Protein AF-A0AAW9KRC1-F1 (afdb_monomer_lite)

Structure (mmCIF, N/CA/C/O backbone):
data_AF-A0AAW9KRC1-F1
#
_entry.id   AF-A0AAW9KRC1-F1
#
loop_
_atom_site.group_PDB
_atom_site.id
_atom_site.type_symbol
_atom_site.label_atom_id
_atom_site.label_alt_id
_atom_site.label_comp_id
_atom_site.label_asym_id
_atom_site.label_entity_id
_atom_site.label_seq_id
_atom_site.pdbx_PDB_ins_code
_atom_site.Cartn_x
_atom_site.Cartn_y
_atom_site.Cartn_z
_atom_site.occupancy
_atom_site.B_iso_or_equiv
_atom_site.auth_seq_id
_atom_site.auth_comp_id
_atom_site.auth_asym_id
_atom_site.auth_atom_id
_atom_site.pdbx_PDB_model_num
ATOM 1 N N . MET A 1 1 ? 15.380 -23.168 0.960 1.00 37.78 1 MET A N 1
ATOM 2 C CA . MET A 1 1 ? 14.483 -22.019 1.198 1.00 37.78 1 MET A CA 1
ATOM 3 C C . MET A 1 1 ? 15.346 -20.781 1.118 1.00 37.78 1 MET A C 1
ATOM 5 O O . MET A 1 1 ? 16.394 -20.793 1.748 1.00 37.78 1 MET A O 1
ATOM 9 N N . ALA A 1 2 ? 14.999 -19.805 0.278 1.00 37.62 2 ALA A N 1
ATOM 10 C CA . ALA A 1 2 ? 15.747 -18.552 0.237 1.00 37.62 2 ALA A CA 1
ATOM 11 C C . ALA A 1 2 ? 15.594 -17.857 1.595 1.00 37.62 2 ALA A C 1
ATOM 13 O O . ALA A 1 2 ? 14.480 -17.745 2.106 1.00 37.62 2 ALA A O 1
ATOM 14 N N . ASP A 1 3 ? 16.721 -17.487 2.189 1.00 38.38 3 ASP A N 1
ATOM 15 C CA . ASP A 1 3 ? 16.781 -16.725 3.425 1.00 38.38 3 ASP A CA 1
ATOM 16 C C . ASP A 1 3 ? 16.360 -15.284 3.117 1.00 38.38 3 ASP A C 1
ATOM 18 O O . ASP A 1 3 ? 17.099 -14.527 2.492 1.00 38.38 3 ASP A O 1
ATOM 22 N N . LEU A 1 4 ? 15.123 -14.945 3.477 1.00 48.72 4 LEU A N 1
ATOM 23 C CA . LEU A 1 4 ? 14.544 -13.614 3.285 1.00 48.72 4 LEU A CA 1
ATOM 24 C C . LEU A 1 4 ? 14.970 -12.632 4.391 1.00 48.72 4 LEU A C 1
ATOM 26 O O . LEU A 1 4 ? 14.507 -11.494 4.392 1.00 48.72 4 LEU A O 1
ATOM 30 N N . SER A 1 5 ? 15.833 -13.046 5.330 1.00 43.22 5 SER A N 1
ATOM 31 C CA . SER A 1 5 ? 16.262 -12.202 6.452 1.00 43.22 5 SER A CA 1
ATOM 32 C C . SER A 1 5 ? 17.145 -11.023 6.043 1.00 43.22 5 SER A C 1
ATOM 34 O O . SER A 1 5 ? 17.285 -10.099 6.831 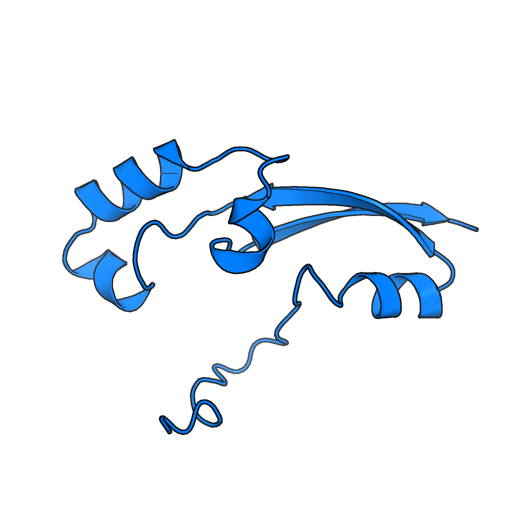1.00 43.22 5 SER A O 1
ATOM 36 N N . SER A 1 6 ? 17.694 -11.022 4.822 1.00 40.66 6 SER A N 1
ATOM 37 C CA . SER A 1 6 ? 18.577 -9.963 4.315 1.00 40.66 6 SER A CA 1
ATOM 38 C C . SER A 1 6 ? 17.903 -8.982 3.346 1.00 40.66 6 SER A C 1
ATOM 40 O O . SER A 1 6 ? 18.596 -8.250 2.640 1.00 40.66 6 SER A O 1
ATOM 42 N N . MET A 1 7 ? 16.570 -9.010 3.225 1.00 44.25 7 MET A N 1
ATOM 43 C CA . MET A 1 7 ? 15.804 -8.007 2.463 1.00 44.25 7 MET A CA 1
ATOM 44 C C . MET A 1 7 ? 15.342 -6.834 3.343 1.00 44.25 7 MET A C 1
ATOM 46 O O . MET A 1 7 ? 14.430 -6.090 2.987 1.00 44.25 7 MET A O 1
ATOM 50 N N . ASP A 1 8 ? 15.989 -6.639 4.487 1.00 44.19 8 ASP A N 1
ATOM 51 C CA . ASP A 1 8 ? 15.802 -5.517 5.395 1.00 44.19 8 ASP A CA 1
ATOM 52 C C . ASP A 1 8 ? 16.677 -4.323 4.977 1.00 44.19 8 ASP A C 1
ATOM 54 O O . ASP A 1 8 ? 17.576 -3.860 5.680 1.00 44.19 8 ASP A O 1
ATOM 58 N N . GLY A 1 9 ? 16.338 -3.729 3.827 1.00 43.94 9 GLY A N 1
ATOM 59 C CA . GLY A 1 9 ? 16.512 -2.281 3.712 1.00 43.94 9 GLY A CA 1
ATOM 60 C C . GLY A 1 9 ? 15.825 -1.642 4.923 1.00 43.94 9 GLY A C 1
ATOM 61 O O . GLY A 1 9 ? 14.726 -2.049 5.279 1.00 43.94 9 GLY A O 1
ATOM 62 N N . SER A 1 10 ? 16.473 -0.687 5.580 1.00 42.50 10 SER A N 1
ATOM 63 C CA . SER A 1 10 ? 16.151 -0.108 6.899 1.00 42.50 10 SER A CA 1
ATOM 64 C C . SER A 1 10 ? 14.758 0.541 7.095 1.00 42.50 10 SER A C 1
ATOM 66 O O . SER A 1 10 ? 14.576 1.337 8.017 1.00 42.50 10 SER A O 1
ATOM 68 N N . GLY A 1 11 ? 13.767 0.249 6.254 1.00 51.25 11 GLY A N 1
ATOM 69 C CA . GLY A 1 11 ? 12.376 0.651 6.426 1.00 51.25 11 GLY A CA 1
ATOM 70 C C . GLY A 1 11 ? 11.607 -0.330 7.311 1.00 51.25 11 GLY A C 1
ATOM 71 O O . GLY A 1 11 ? 11.746 -1.544 7.187 1.00 51.25 11 GLY A O 1
ATOM 72 N N . SER A 1 12 ? 10.753 0.184 8.196 1.00 59.78 12 SER A N 1
ATOM 73 C CA . SER A 1 12 ? 9.756 -0.652 8.861 1.00 59.78 12 SER A CA 1
ATOM 74 C C . SER A 1 12 ? 8.817 -1.248 7.805 1.00 59.78 12 SER A C 1
ATOM 76 O O . SER A 1 12 ? 8.184 -0.525 7.034 1.00 59.78 12 SER A O 1
ATOM 78 N N . PHE A 1 13 ? 8.743 -2.577 7.737 1.00 69.62 13 PHE A N 1
ATOM 79 C CA . PHE A 1 13 ? 7.830 -3.261 6.826 1.00 69.62 13 PHE A CA 1
ATOM 80 C C . PHE A 1 13 ? 6.397 -3.136 7.357 1.00 69.62 13 PHE A C 1
ATOM 82 O O . PHE A 1 13 ? 5.984 -3.873 8.252 1.00 69.62 13 PHE A O 1
ATOM 89 N N . ASN A 1 14 ? 5.636 -2.180 6.826 1.00 85.19 14 ASN A N 1
ATOM 90 C CA . ASN A 1 14 ? 4.219 -2.027 7.145 1.00 85.19 14 ASN A CA 1
ATOM 91 C C . ASN A 1 14 ? 3.414 -2.946 6.225 1.00 85.19 14 ASN A C 1
ATOM 93 O O . ASN A 1 14 ? 3.108 -2.585 5.094 1.00 85.19 14 ASN A O 1
ATOM 97 N N . ASN A 1 15 ? 3.106 -4.156 6.690 1.00 89.50 15 ASN A N 1
ATOM 98 C CA . ASN A 1 15 ? 2.330 -5.121 5.915 1.00 89.50 15 ASN A CA 1
ATOM 99 C C . ASN A 1 15 ? 0.834 -4.749 5.953 1.00 89.50 15 ASN A C 1
ATOM 101 O O . ASN A 1 15 ? 0.273 -4.704 7.053 1.00 89.50 15 ASN A O 1
ATOM 105 N N . PRO A 1 16 ? 0.148 -4.562 4.806 1.00 92.44 16 PRO A N 1
ATOM 106 C CA . PRO A 1 16 ? -1.289 -4.284 4.787 1.00 92.44 16 PRO A CA 1
ATOM 107 C C . PRO A 1 16 ? -2.137 -5.305 5.566 1.00 92.44 16 PRO A C 1
ATOM 109 O O . PRO A 1 16 ? -3.182 -4.951 6.112 1.00 92.44 16 PRO A O 1
ATOM 112 N N . LEU A 1 17 ? -1.686 -6.561 5.664 1.00 90.69 17 LEU A N 1
ATOM 113 C CA . LEU A 1 17 ? -2.373 -7.621 6.409 1.00 90.69 17 LEU A CA 1
ATOM 114 C C . LEU A 1 17 ? -2.314 -7.426 7.929 1.00 90.69 17 LEU A C 1
ATOM 116 O O . LEU A 1 17 ? -3.255 -7.807 8.618 1.00 90.69 17 LEU A O 1
ATOM 120 N N . THR A 1 18 ? -1.236 -6.846 8.459 1.00 92.00 18 THR A N 1
ATOM 121 C CA . THR A 1 18 ? -1.000 -6.762 9.913 1.00 92.00 18 THR A CA 1
ATOM 122 C C . THR A 1 18 ? -1.039 -5.338 10.452 1.00 92.00 18 THR A C 1
ATOM 124 O O . THR A 1 18 ? -1.076 -5.151 11.663 1.00 92.00 18 THR A O 1
ATOM 127 N N . VAL A 1 19 ? -1.060 -4.326 9.578 1.00 92.00 19 VAL A N 1
ATOM 128 C CA . VAL A 1 19 ? -1.029 -2.906 9.965 1.00 92.00 19 VAL A CA 1
ATOM 129 C C . VAL A 1 19 ? -2.186 -2.512 10.889 1.00 92.00 19 VAL A C 1
ATOM 131 O O . VAL A 1 19 ? -2.031 -1.608 11.703 1.00 92.00 19 VAL A O 1
ATOM 134 N N . ALA A 1 20 ? -3.326 -3.211 10.814 1.00 92.56 20 ALA A N 1
ATOM 135 C CA . ALA A 1 20 ? -4.477 -2.921 11.666 1.00 92.56 20 ALA A CA 1
ATOM 136 C C . ALA A 1 20 ? -4.160 -3.033 13.156 1.00 92.56 20 ALA A C 1
ATOM 138 O O . ALA A 1 20 ? -4.595 -2.172 13.911 1.00 92.56 20 ALA A O 1
ATOM 139 N N . TRP A 1 21 ? -3.327 -3.993 13.565 1.00 93.44 21 TRP A N 1
ATOM 140 C CA . TRP A 1 21 ? -2.964 -4.170 14.973 1.00 93.44 21 TRP A CA 1
ATOM 141 C C . TRP A 1 21 ? -2.282 -2.926 15.544 1.00 93.44 21 TRP A C 1
ATOM 143 O O . TRP A 1 21 ? -2.580 -2.503 16.653 1.00 93.44 21 TRP A O 1
ATOM 153 N N . THR A 1 22 ? -1.428 -2.272 14.750 1.00 92.75 22 THR A N 1
ATOM 154 C CA . THR A 1 22 ? -0.756 -1.032 15.157 1.00 92.75 22 THR A CA 1
ATOM 155 C C . THR A 1 22 ? -1.742 0.115 15.386 1.00 92.75 22 THR A C 1
ATOM 157 O O . THR A 1 22 ? -1.553 0.913 16.302 1.00 92.75 22 THR A O 1
ATOM 160 N N . PHE A 1 23 ? -2.793 0.213 14.569 1.00 94.19 23 PHE A N 1
ATOM 161 C CA . PHE A 1 23 ? -3.822 1.243 14.724 1.00 94.19 23 PHE A CA 1
ATOM 162 C C . PHE A 1 23 ? -4.789 0.923 15.869 1.00 94.19 23 PHE A C 1
ATOM 164 O O . PHE A 1 23 ? -5.142 1.818 16.637 1.00 94.19 23 PHE A O 1
ATOM 171 N N . GLU A 1 24 ? -5.161 -0.345 16.026 1.00 93.88 24 GLU A N 1
ATOM 172 C CA . GLU A 1 24 ? -6.010 -0.830 17.117 1.00 93.88 24 GLU A CA 1
ATOM 173 C C . GLU A 1 24 ? -5.357 -0.59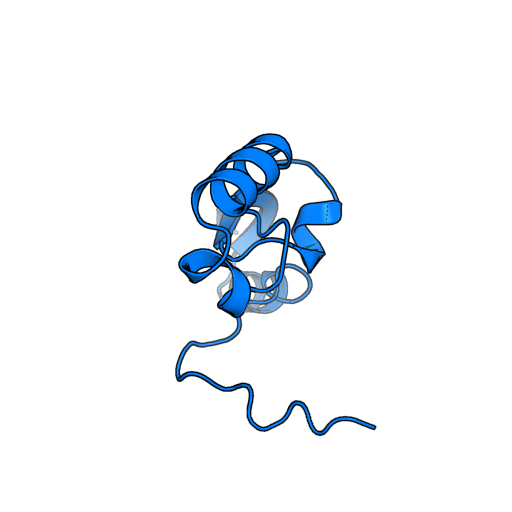7 18.486 1.00 93.88 24 GLU A C 1
ATOM 175 O O . GLU A 1 24 ? -6.000 -0.039 19.378 1.00 93.88 24 GLU A O 1
ATOM 180 N N . ASP A 1 25 ? -4.063 -0.905 18.628 1.00 94.69 25 ASP A N 1
ATOM 181 C CA . ASP A 1 25 ? -3.281 -0.634 19.845 1.00 94.69 25 ASP A CA 1
ATOM 182 C C . ASP A 1 25 ? -3.213 0.867 20.182 1.00 94.69 25 ASP A C 1
ATOM 184 O O . ASP A 1 25 ? -3.087 1.254 21.346 1.00 94.69 25 ASP A O 1
ATOM 188 N N . ALA A 1 26 ? -3.332 1.730 19.169 1.00 95.06 26 ALA A N 1
ATOM 189 C CA . ALA A 1 26 ? -3.363 3.182 19.316 1.00 95.06 26 ALA A CA 1
ATOM 190 C C . ALA A 1 26 ? -4.777 3.755 19.561 1.00 95.06 26 ALA A C 1
ATOM 192 O O . ALA A 1 26 ? -4.928 4.975 19.661 1.00 95.06 26 ALA A O 1
ATOM 193 N N . GLY A 1 27 ? -5.809 2.910 19.676 1.00 96.81 27 GLY A N 1
ATOM 194 C CA . GLY A 1 27 ? -7.192 3.333 19.928 1.00 96.81 27 GLY A CA 1
ATOM 195 C C . GLY A 1 27 ? -7.963 3.767 18.678 1.00 96.81 27 GLY A C 1
ATOM 196 O O . GLY A 1 27 ? -8.932 4.521 18.780 1.00 96.81 27 GLY A O 1
ATOM 197 N N . PHE A 1 28 ? -7.543 3.312 17.499 1.00 97.69 28 PHE A N 1
ATOM 198 C CA . PHE A 1 28 ? -8.255 3.530 16.242 1.00 97.69 28 PHE A CA 1
ATOM 199 C C . PHE A 1 28 ? -8.940 2.251 15.764 1.00 97.69 28 PHE A C 1
ATOM 201 O O . PHE A 1 28 ? -8.548 1.140 16.109 1.00 97.69 28 PHE A O 1
ATOM 208 N N . GLU A 1 29 ? -9.963 2.413 14.937 1.00 96.38 29 GLU A N 1
ATOM 209 C CA . GLU A 1 29 ? -10.591 1.332 14.182 1.00 96.38 29 GLU A CA 1
ATOM 210 C C . GLU A 1 29 ? -10.285 1.519 12.699 1.00 96.38 29 GLU A C 1
ATOM 212 O O . GLU A 1 29 ? -10.362 2.638 12.192 1.00 96.38 29 GLU A O 1
ATOM 217 N N . VAL A 1 30 ? -9.865 0.443 12.028 1.00 95.50 30 VAL A N 1
ATOM 218 C CA . VAL A 1 30 ? -9.514 0.470 10.603 1.00 95.50 30 VAL A CA 1
ATOM 219 C C . VAL A 1 30 ? -10.754 0.191 9.766 1.00 95.50 30 VAL A C 1
ATOM 221 O O . VAL A 1 30 ? -11.237 -0.937 9.745 1.00 95.50 30 VAL A O 1
ATOM 224 N N . GLU A 1 31 ? -11.199 1.197 9.019 1.00 95.94 31 GLU A N 1
ATOM 225 C CA . GLU A 1 31 ? -12.336 1.095 8.096 1.00 95.94 31 GLU A CA 1
ATOM 226 C C . GLU A 1 31 ? -11.903 0.550 6.730 1.00 95.94 31 GLU A C 1
ATOM 228 O O . GLU A 1 31 ? -12.633 -0.201 6.084 1.00 95.94 31 GLU A O 1
ATOM 233 N N . GLY A 1 32 ? -10.691 0.899 6.286 1.00 94.56 32 GLY A N 1
ATOM 234 C CA . GLY A 1 32 ? -10.267 0.636 4.915 1.00 94.56 32 GLY A CA 1
ATOM 235 C C . GLY A 1 32 ? -8.760 0.674 4.698 1.00 94.56 32 GLY A C 1
ATOM 236 O O . GLY A 1 32 ? -7.986 1.196 5.506 1.00 94.56 32 GLY A O 1
ATOM 237 N N . ARG A 1 33 ? -8.343 0.088 3.575 1.00 96.12 33 ARG A N 1
ATOM 238 C CA . ARG A 1 33 ? -6.970 0.113 3.061 1.00 96.12 33 ARG A CA 1
ATOM 239 C C . ARG A 1 33 ? -7.050 0.453 1.583 1.00 96.12 33 ARG A C 1
ATOM 241 O O . ARG A 1 33 ? -7.695 -0.278 0.845 1.00 96.12 33 ARG A O 1
ATOM 248 N N . HIS A 1 34 ? -6.373 1.522 1.191 1.00 96.88 34 HIS A N 1
ATOM 249 C CA . HIS A 1 34 ? -6.404 2.053 -0.167 1.00 96.88 34 HIS A CA 1
ATOM 250 C C . HIS A 1 34 ? -5.022 1.895 -0.793 1.00 96.88 34 HIS A C 1
ATOM 252 O O . HIS A 1 34 ? -4.041 2.490 -0.334 1.00 96.88 34 HIS A O 1
ATOM 258 N N . PHE A 1 35 ? -4.930 1.028 -1.789 1.00 97.38 35 PHE A N 1
ATOM 259 C CA . PHE A 1 35 ? -3.680 0.555 -2.370 1.00 97.38 35 PHE A CA 1
ATOM 260 C C . PHE A 1 35 ? -3.131 1.489 -3.448 1.00 97.38 35 PHE A C 1
ATOM 262 O O . PHE A 1 35 ? -3.850 1.908 -4.350 1.00 97.38 35 PHE A O 1
ATOM 269 N N . HIS A 1 36 ? -1.831 1.789 -3.376 1.00 95.19 36 HIS A N 1
ATOM 270 C CA . HIS A 1 36 ? -1.167 2.690 -4.314 1.00 95.19 36 HIS A CA 1
ATOM 271 C C . HIS A 1 36 ? 0.258 2.235 -4.631 1.00 95.19 36 HIS A C 1
ATOM 273 O O . HIS A 1 36 ? 0.894 1.514 -3.868 1.00 95.19 36 HIS A O 1
ATOM 279 N N . HIS A 1 37 ? 0.823 2.728 -5.727 1.00 95.06 37 HIS A N 1
ATOM 280 C CA . HIS A 1 37 ? 2.213 2.452 -6.089 1.00 95.06 37 HIS A CA 1
ATOM 281 C C . HIS A 1 37 ? 2.473 0.943 -6.231 1.00 95.06 37 HIS A C 1
ATOM 283 O O . HIS A 1 37 ? 3.307 0.346 -5.535 1.00 95.06 37 HIS A O 1
ATOM 289 N N . TYR A 1 38 ? 1.743 0.340 -7.165 1.00 96.62 38 TYR A N 1
ATOM 290 C CA . TYR A 1 38 ? 1.869 -1.065 -7.530 1.00 96.62 38 TYR A CA 1
ATOM 291 C C . TYR A 1 38 ? 3.186 -1.350 -8.253 1.00 96.62 38 TYR A C 1
ATOM 293 O O . TYR A 1 38 ? 3.687 -0.552 -9.049 1.00 96.62 38 TYR A O 1
ATOM 301 N N . HIS A 1 39 ? 3.755 -2.523 -8.003 1.00 96.00 39 HIS A N 1
ATOM 302 C CA . HIS A 1 39 ? 4.959 -3.024 -8.656 1.00 96.00 39 HIS A CA 1
ATOM 303 C C . HIS A 1 39 ? 4.571 -4.198 -9.558 1.00 96.00 39 HIS A C 1
ATOM 305 O O . HIS A 1 39 ? 4.303 -5.301 -9.089 1.00 96.00 39 HIS A O 1
ATOM 311 N N . ALA A 1 40 ? 4.521 -3.967 -10.874 1.00 95.62 40 ALA A N 1
ATOM 312 C CA . ALA A 1 40 ? 4.215 -5.026 -11.844 1.00 95.62 40 ALA A CA 1
ATOM 313 C C . ALA A 1 40 ? 5.329 -6.084 -11.955 1.00 95.62 40 ALA A C 1
ATOM 315 O O . ALA A 1 40 ? 5.112 -7.178 -12.474 1.00 95.62 40 ALA A O 1
ATOM 316 N N . MET A 1 41 ? 6.530 -5.744 -11.490 1.00 93.88 41 MET A N 1
ATOM 317 C CA . MET A 1 41 ? 7.709 -6.600 -11.402 1.00 93.88 41 MET A CA 1
ATOM 318 C C . MET A 1 41 ? 8.471 -6.244 -10.125 1.00 93.88 41 MET A C 1
ATOM 320 O O . MET A 1 41 ? 8.193 -5.218 -9.512 1.00 93.88 41 MET A O 1
ATOM 324 N N . LEU A 1 42 ? 9.463 -7.053 -9.752 1.00 91.75 42 LEU A N 1
ATOM 325 C CA . LEU A 1 42 ? 10.320 -6.735 -8.610 1.00 91.75 42 LEU A CA 1
ATOM 326 C C . LEU A 1 42 ? 11.012 -5.359 -8.786 1.00 91.75 42 LEU A C 1
ATOM 328 O O . LEU A 1 42 ? 11.369 -5.014 -9.922 1.00 91.75 42 LEU A O 1
ATOM 332 N N . PRO A 1 43 ? 11.215 -4.582 -7.702 1.00 89.75 43 PRO A N 1
ATOM 333 C CA . PRO A 1 43 ? 11.773 -3.226 -7.762 1.00 89.75 43 PRO A CA 1
ATOM 334 C C . PRO A 1 43 ? 13.100 -3.119 -8.529 1.00 89.75 43 PRO A C 1
ATOM 336 O O . PRO A 1 43 ? 13.363 -2.115 -9.193 1.00 89.75 43 PRO A O 1
ATOM 339 N N . GLU A 1 44 ? 13.931 -4.161 -8.488 1.00 92.31 44 GLU A N 1
ATOM 340 C CA . GLU A 1 44 ? 15.236 -4.228 -9.150 1.00 92.31 44 GLU A CA 1
ATOM 341 C C . GLU A 1 44 ? 15.127 -4.094 -10.679 1.00 92.31 44 GLU A C 1
ATOM 343 O O . GLU A 1 44 ? 16.061 -3.633 -11.339 1.00 92.31 44 GLU A O 1
ATOM 348 N N . PHE A 1 45 ? 13.970 -4.432 -11.257 1.00 94.12 45 PHE A N 1
ATOM 349 C CA . PHE A 1 45 ? 13.711 -4.313 -12.691 1.00 94.12 45 PHE A CA 1
ATOM 350 C C . PHE A 1 45 ? 13.340 -2.895 -13.142 1.00 94.12 45 PHE A C 1
ATOM 352 O O . PHE A 1 45 ? 13.349 -2.631 -14.348 1.00 94.12 45 PHE A O 1
ATOM 359 N N . ALA A 1 46 ? 13.062 -1.965 -12.222 1.00 93.19 46 ALA A N 1
ATOM 360 C CA . ALA A 1 46 ? 12.637 -0.605 -12.559 1.00 93.19 46 ALA A CA 1
ATOM 361 C C . ALA A 1 46 ? 13.687 0.173 -13.375 1.00 93.19 46 ALA A C 1
ATOM 363 O O . ALA A 1 46 ? 13.341 0.980 -14.239 1.00 93.19 46 ALA A O 1
ATOM 364 N N . SER A 1 47 ? 14.978 -0.086 -13.149 1.00 94.81 47 SER A N 1
ATOM 365 C CA . SER A 1 47 ? 16.077 0.555 -13.888 1.00 94.81 47 SER A CA 1
ATOM 366 C C . SER A 1 47 ? 16.321 -0.068 -15.267 1.00 94.81 47 SER A C 1
ATOM 368 O O . SER A 1 47 ? 16.726 0.626 -16.195 1.00 94.81 47 SER A O 1
ATOM 370 N N . THR A 1 48 ? 16.060 -1.370 -15.413 1.00 97.31 48 THR A N 1
ATOM 371 C CA . THR A 1 48 ? 16.320 -2.121 -16.653 1.00 97.31 48 THR A CA 1
ATOM 372 C C . THR A 1 48 ? 15.162 -1.991 -17.641 1.00 97.31 48 THR A C 1
ATOM 374 O O . THR A 1 48 ? 15.372 -1.860 -18.844 1.00 97.31 48 THR A O 1
ATOM 377 N N . PHE A 1 49 ? 13.926 -1.993 -17.137 1.00 96.50 49 PHE A N 1
ATOM 378 C CA . PHE A 1 49 ? 12.704 -1.968 -17.939 1.00 96.50 49 PHE A CA 1
ATOM 379 C C . PHE A 1 49 ? 11.844 -0.744 -17.624 1.00 96.50 49 PHE A C 1
ATOM 381 O O . PHE A 1 49 ? 10.631 -0.868 -17.523 1.00 96.50 49 PHE A O 1
ATOM 388 N N . THR A 1 50 ? 12.446 0.436 -17.470 1.00 95.69 50 THR A N 1
ATOM 389 C CA . THR A 1 50 ? 11.793 1.629 -16.897 1.00 95.69 50 THR A CA 1
ATOM 390 C C . THR A 1 50 ? 10.419 1.949 -17.479 1.00 95.69 50 THR A C 1
ATOM 392 O O . THR A 1 50 ? 9.461 2.105 -16.724 1.00 95.69 50 THR A O 1
ATOM 395 N N . GLU A 1 51 ? 10.292 2.002 -18.806 1.00 97.25 51 GLU A N 1
ATOM 396 C CA . GLU A 1 51 ? 9.022 2.359 -19.448 1.00 97.25 51 GLU A CA 1
ATOM 397 C C . GLU A 1 51 ? 7.952 1.277 -19.250 1.00 97.25 51 GLU A C 1
ATOM 399 O O . GLU A 1 51 ? 6.825 1.573 -18.861 1.00 97.25 51 GLU A O 1
ATOM 404 N N . SER A 1 52 ? 8.304 0.006 -19.469 1.00 97.19 52 SER A N 1
ATOM 405 C CA . SER A 1 52 ? 7.365 -1.106 -19.285 1.00 97.19 52 SER A CA 1
ATOM 406 C C . SER A 1 52 ? 7.003 -1.302 -17.814 1.00 97.19 52 SER A C 1
ATOM 408 O O . SER A 1 52 ? 5.831 -1.491 -17.514 1.00 97.19 52 SER A O 1
ATOM 410 N N . PHE A 1 53 ? 7.972 -1.200 -16.901 1.00 96.88 53 PHE A N 1
ATOM 411 C CA . PHE A 1 53 ? 7.747 -1.244 -15.458 1.00 96.88 53 PHE A CA 1
ATOM 412 C C . PHE A 1 53 ? 6.728 -0.178 -15.065 1.00 96.88 53 PHE A C 1
ATOM 414 O O . PHE A 1 53 ? 5.680 -0.508 -14.526 1.00 96.88 53 PHE A O 1
ATOM 421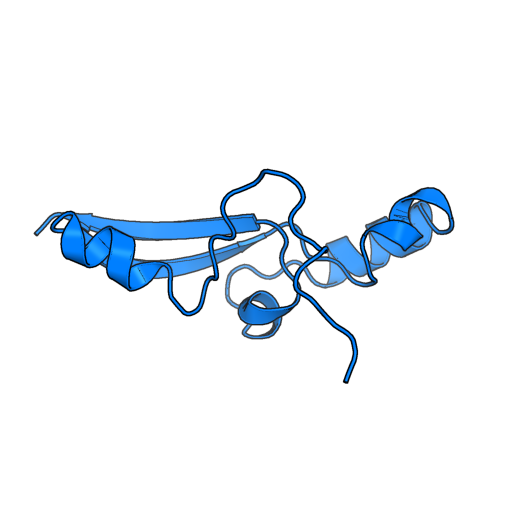 N N . ARG A 1 54 ? 6.979 1.087 -15.428 1.00 95.75 54 ARG A N 1
ATOM 422 C CA . ARG A 1 54 ? 6.076 2.195 -15.110 1.00 95.75 54 ARG A CA 1
ATOM 423 C C . ARG A 1 54 ? 4.690 1.992 -15.714 1.00 95.75 54 ARG A C 1
ATOM 425 O O . ARG A 1 54 ? 3.697 2.162 -15.014 1.00 95.75 54 ARG A O 1
ATOM 432 N N . ARG A 1 55 ? 4.608 1.648 -17.000 1.00 97.81 55 ARG A N 1
ATOM 433 C CA . ARG A 1 55 ? 3.331 1.483 -17.704 1.00 97.81 55 ARG A CA 1
ATOM 434 C C . ARG A 1 55 ? 2.494 0.356 -17.109 1.00 97.81 55 ARG A C 1
ATOM 436 O O . ARG A 1 55 ? 1.304 0.554 -16.887 1.00 97.81 55 ARG A O 1
ATOM 443 N N . GLU A 1 56 ? 3.089 -0.811 -16.874 1.00 97.62 56 GLU A N 1
ATOM 444 C CA . GLU A 1 56 ? 2.345 -1.947 -16.327 1.00 97.62 56 GLU A CA 1
ATOM 445 C C . GLU A 1 56 ? 2.027 -1.748 -14.839 1.00 97.62 56 GLU A C 1
ATOM 447 O O . GLU A 1 56 ? 0.924 -2.082 -14.426 1.00 97.62 56 GLU A O 1
ATOM 452 N N . SER A 1 57 ? 2.912 -1.124 -14.052 1.00 97.06 57 SER A N 1
ATOM 453 C CA . SER A 1 57 ? 2.601 -0.718 -12.673 1.00 97.06 57 SER A CA 1
ATOM 454 C C . SER A 1 57 ? 1.395 0.217 -12.616 1.00 97.06 57 SER A C 1
ATOM 456 O O . SER A 1 57 ? 0.461 -0.038 -11.866 1.00 97.06 57 SER A O 1
ATOM 458 N N . LEU A 1 58 ? 1.360 1.251 -13.466 1.00 96.50 58 LEU A N 1
ATOM 459 C CA . LEU A 1 58 ? 0.232 2.187 -13.532 1.00 96.50 58 LEU A CA 1
ATOM 460 C C . LEU A 1 58 ? -1.077 1.520 -13.974 1.00 96.50 58 LEU A C 1
ATOM 462 O O . LEU A 1 58 ? -2.148 1.959 -13.577 1.00 96.50 58 LEU A O 1
ATOM 466 N N . ARG A 1 59 ? -1.012 0.465 -14.793 1.00 97.25 59 ARG A N 1
ATOM 467 C CA . ARG A 1 59 ? -2.195 -0.312 -15.198 1.00 97.25 59 ARG A CA 1
ATOM 468 C C . ARG A 1 59 ? -2.790 -1.151 -14.073 1.00 97.25 59 ARG A C 1
ATOM 470 O O . ARG A 1 59 ? -3.940 -1.561 -14.195 1.00 97.25 59 ARG A O 1
ATOM 477 N N . LEU A 1 60 ? -2.006 -1.455 -13.042 1.00 96.62 60 LEU A N 1
ATOM 478 C CA . LEU A 1 60 ? -2.461 -2.199 -11.870 1.00 96.62 60 LEU A CA 1
ATOM 479 C C . LEU A 1 60 ? -3.095 -1.299 -10.809 1.00 96.62 60 LEU A C 1
ATOM 481 O O . LEU A 1 60 ? -3.730 -1.837 -9.911 1.00 96.62 60 LEU A O 1
ATOM 485 N N . GLU A 1 61 ? -2.911 0.023 -10.895 1.00 95.44 61 GLU A N 1
ATOM 486 C CA . GLU A 1 61 ? -3.408 0.968 -9.895 1.00 95.44 61 GLU A CA 1
ATOM 487 C C . GLU A 1 61 ? -4.930 0.895 -9.779 1.00 95.44 61 GLU A C 1
ATOM 489 O O . GLU A 1 61 ? -5.673 1.360 -10.645 1.00 95.44 61 GLU A O 1
ATOM 494 N N . ASP A 1 62 ? -5.362 0.322 -8.667 1.00 97.00 62 ASP A N 1
ATOM 495 C CA . ASP A 1 62 ? -6.737 0.268 -8.210 1.00 97.00 62 ASP A CA 1
ATOM 496 C C . ASP A 1 62 ? -6.698 0.281 -6.667 1.00 97.00 62 ASP A C 1
ATOM 498 O O . ASP A 1 62 ? -6.096 -0.626 -6.069 1.00 97.00 62 ASP A O 1
ATOM 502 N N . PRO A 1 63 ? -7.261 1.320 -6.017 1.00 96.94 63 PRO A N 1
ATOM 503 C CA . PRO A 1 63 ? -7.238 1.458 -4.564 1.00 96.94 63 PRO A CA 1
ATOM 504 C C . PRO A 1 63 ? -7.883 0.295 -3.809 1.00 96.94 63 PRO A C 1
ATOM 506 O O . PRO A 1 63 ? -7.438 -0.009 -2.705 1.00 96.94 63 PRO A O 1
ATOM 509 N N . ASP A 1 64 ? -8.872 -0.374 -4.405 1.00 95.88 64 ASP A N 1
ATOM 510 C CA . ASP A 1 64 ? -9.698 -1.383 -3.733 1.00 95.88 64 ASP A CA 1
ATOM 511 C C . ASP A 1 64 ? -9.372 -2.821 -4.184 1.00 95.88 64 ASP A C 1
ATOM 513 O O . ASP A 1 64 ? -10.061 -3.784 -3.831 1.00 95.88 64 ASP A O 1
ATOM 517 N N . ASP A 1 65 ? -8.307 -3.004 -4.967 1.00 96.06 65 ASP A N 1
ATOM 518 C CA . ASP A 1 65 ? -7.945 -4.307 -5.517 1.00 96.06 65 ASP A CA 1
ATOM 519 C C . ASP A 1 65 ? -7.185 -5.183 -4.511 1.00 96.06 65 ASP A C 1
ATOM 521 O O . ASP A 1 65 ? -6.162 -4.810 -3.937 1.00 96.06 65 ASP A O 1
ATOM 525 N N . TRP A 1 66 ? -7.644 -6.425 -4.349 1.00 95.31 66 TRP A N 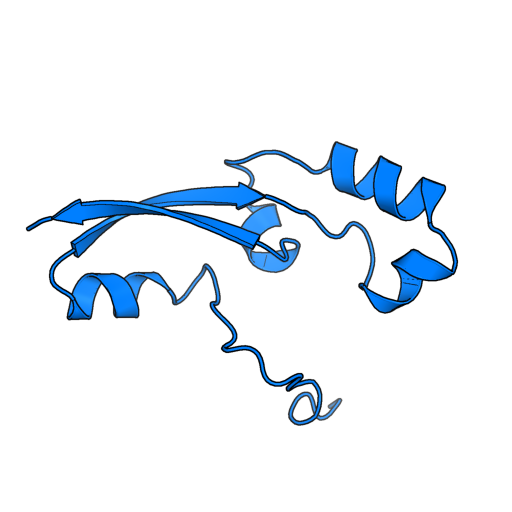1
ATOM 526 C CA . TRP A 1 66 ? -7.030 -7.424 -3.472 1.00 95.31 66 TRP A CA 1
ATOM 527 C C . TRP A 1 66 ? -5.554 -7.712 -3.798 1.00 95.31 66 TRP A C 1
ATOM 529 O O . TRP A 1 66 ? -4.792 -8.131 -2.924 1.00 95.31 66 TRP A O 1
ATOM 539 N N . ARG A 1 67 ? -5.114 -7.497 -5.041 1.00 95.81 67 ARG A N 1
ATOM 540 C CA . ARG A 1 67 ? -3.707 -7.646 -5.438 1.00 95.81 67 ARG A CA 1
ATOM 541 C C . ARG A 1 67 ? -2.810 -6.679 -4.672 1.00 95.81 67 ARG A C 1
ATOM 543 O O . ARG A 1 67 ? -1.618 -6.952 -4.510 1.00 95.81 67 ARG A O 1
ATOM 550 N N . GLY A 1 68 ? -3.375 -5.587 -4.162 1.00 95.12 68 GLY A N 1
ATOM 551 C CA . GLY A 1 68 ? -2.643 -4.588 -3.413 1.00 95.12 68 GLY A CA 1
ATOM 552 C C . GLY A 1 68 ? -2.041 -5.104 -2.108 1.00 95.12 68 GLY A C 1
ATOM 553 O O . GLY A 1 68 ? -0.979 -4.644 -1.713 1.00 95.12 68 GLY A O 1
ATOM 554 N N . TYR A 1 69 ? -2.589 -6.164 -1.507 1.00 94.00 69 TYR A N 1
ATOM 555 C CA . TYR A 1 69 ? -1.978 -6.817 -0.340 1.00 94.00 69 TYR A CA 1
ATOM 556 C C . TYR A 1 69 ? -0.593 -7.428 -0.615 1.00 94.00 69 TYR A C 1
ATOM 558 O O . TYR A 1 69 ? 0.135 -7.734 0.329 1.00 94.00 69 TYR A O 1
ATOM 566 N N . LEU A 1 70 ? -0.242 -7.640 -1.887 1.00 92.25 70 LEU A N 1
ATOM 567 C CA . LEU A 1 70 ? 0.979 -8.332 -2.302 1.00 92.25 70 LEU A CA 1
ATOM 568 C C . LEU A 1 70 ? 1.899 -7.461 -3.158 1.00 92.25 70 LEU A C 1
ATOM 570 O O . LEU A 1 70 ? 3.115 -7.617 -3.089 1.00 92.25 70 LEU A O 1
ATOM 574 N N . LEU A 1 71 ? 1.324 -6.603 -4.005 1.00 94.81 71 LEU A N 1
ATOM 575 C CA . LEU A 1 71 ? 2.058 -5.927 -5.078 1.00 94.81 71 LEU A CA 1
ATOM 576 C C . LEU A 1 71 ? 2.346 -4.450 -4.810 1.00 94.81 71 LEU A C 1
ATOM 578 O O . LEU A 1 71 ? 3.075 -3.842 -5.593 1.00 94.81 71 LEU A O 1
ATOM 582 N N . VAL A 1 72 ? 1.778 -3.843 -3.766 1.00 93.81 72 VAL A N 1
ATOM 583 C CA . VAL A 1 72 ? 2.051 -2.429 -3.482 1.00 93.81 72 VAL A CA 1
ATOM 584 C C . VAL A 1 72 ? 3.348 -2.228 -2.731 1.00 93.81 72 VAL A C 1
ATOM 586 O O . VAL A 1 72 ? 3.751 -3.024 -1.885 1.00 93.81 72 VAL A O 1
ATOM 589 N N . SER A 1 73 ? 3.938 -1.069 -2.979 1.00 92.06 73 SER A N 1
ATOM 590 C CA . SER A 1 73 ? 4.969 -0.490 -2.121 1.00 92.06 73 SER A CA 1
ATOM 591 C C . SER A 1 73 ? 4.434 0.608 -1.196 1.00 92.06 73 SER A C 1
ATOM 593 O O . SER A 1 73 ? 5.159 1.060 -0.312 1.00 92.06 73 SER A O 1
ATOM 595 N N . ALA A 1 74 ? 3.178 1.036 -1.372 1.00 93.12 74 ALA A N 1
ATOM 596 C CA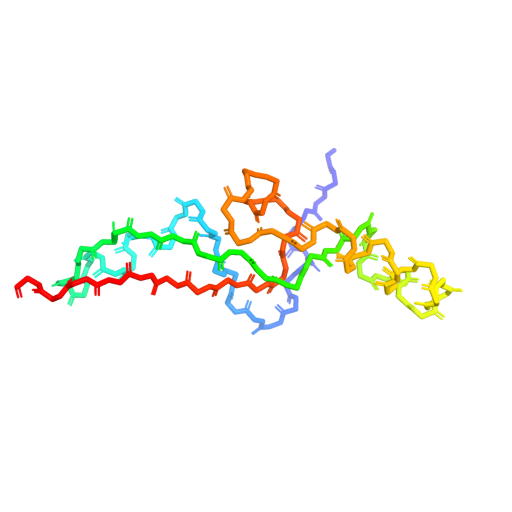 . ALA A 1 74 ? 2.529 2.027 -0.524 1.00 93.12 74 ALA A CA 1
ATOM 597 C C . ALA A 1 74 ? 1.014 1.788 -0.414 1.00 93.12 74 ALA A C 1
ATOM 599 O O . ALA A 1 74 ? 0.373 1.208 -1.280 1.00 93.12 74 ALA A O 1
ATOM 600 N N . PHE A 1 75 ? 0.408 2.251 0.667 1.00 95.56 75 PHE A N 1
ATOM 601 C CA . PHE A 1 75 ? -1.043 2.249 0.824 1.00 95.56 75 PHE A CA 1
ATOM 602 C C . PHE A 1 75 ? -1.433 3.274 1.882 1.00 95.56 75 PHE A C 1
ATOM 604 O O .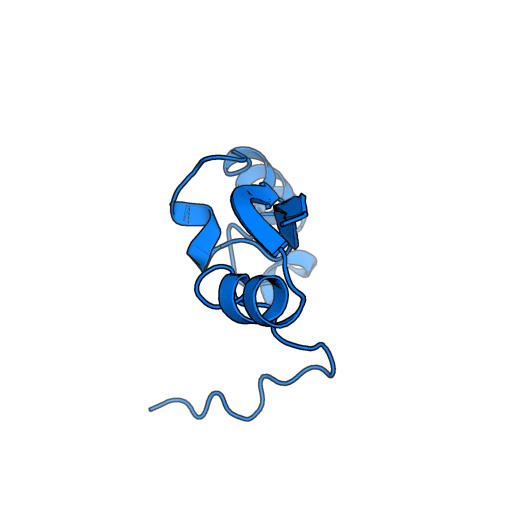 PHE A 1 75 ? -0.605 3.704 2.689 1.00 95.56 75 PHE A O 1
ATOM 611 N N . ILE A 1 76 ? -2.700 3.667 1.870 1.00 95.75 76 ILE A N 1
ATOM 612 C CA . ILE A 1 76 ? -3.309 4.533 2.874 1.00 95.75 76 ILE A CA 1
ATOM 613 C C . ILE A 1 76 ? -4.192 3.664 3.766 1.00 95.75 76 ILE A C 1
ATOM 615 O O . ILE A 1 76 ? -4.894 2.780 3.279 1.00 95.75 76 ILE A O 1
ATOM 619 N N . VAL A 1 77 ? -4.159 3.916 5.072 1.00 95.81 77 VAL A N 1
ATOM 620 C CA . VAL A 1 77 ? -5.085 3.301 6.028 1.00 95.81 77 VAL A CA 1
ATOM 621 C C . VAL A 1 77 ? -6.123 4.342 6.412 1.00 95.81 77 VAL A C 1
ATOM 623 O O . VAL A 1 77 ? -5.775 5.429 6.874 1.00 95.81 77 VAL A O 1
ATOM 626 N N . GLU A 1 78 ? -7.388 4.005 6.204 1.00 96.94 78 GLU A N 1
ATOM 627 C CA . GLU A 1 78 ? -8.518 4.800 6.662 1.00 96.94 78 GLU A CA 1
ATOM 628 C C . GLU A 1 78 ? -8.920 4.332 8.056 1.00 96.94 78 GLU A C 1
ATOM 630 O O . GLU A 1 78 ? -9.150 3.139 8.275 1.00 96.94 78 GLU A O 1
ATOM 635 N N . THR A 1 79 ? -8.980 5.269 9.002 1.00 97.12 79 THR A N 1
ATOM 636 C CA . THR A 1 79 ? -9.317 4.962 10.389 1.00 97.12 79 THR A CA 1
ATOM 637 C C . THR A 1 79 ? -10.289 5.957 10.995 1.00 97.12 79 THR A C 1
ATOM 639 O O . THR A 1 79 ? -10.295 7.144 10.660 1.00 97.12 79 THR A O 1
ATOM 642 N N . ILE A 1 80 ? -11.070 5.472 11.957 1.00 97.19 80 ILE A N 1
ATOM 643 C CA . ILE A 1 80 ? -11.862 6.297 12.867 1.00 97.19 80 ILE A CA 1
ATOM 644 C C . ILE A 1 80 ? -11.277 6.209 14.274 1.00 97.19 80 ILE A C 1
ATOM 646 O O . ILE A 1 80 ? -10.742 5.182 14.695 1.00 97.19 80 ILE A O 1
ATOM 650 N N . ARG A 1 81 ? -11.346 7.315 15.014 1.00 92.50 81 ARG A N 1
ATOM 651 C CA . ARG A 1 81 ? -10.919 7.352 16.413 1.00 92.50 81 ARG A CA 1
ATOM 652 C C . ARG A 1 81 ? -12.039 6.795 17.290 1.00 92.50 81 ARG A C 1
ATOM 654 O O . ARG A 1 81 ? -13.162 7.290 17.190 1.00 92.50 81 ARG A O 1
ATOM 661 N N . ARG A 1 82 ? -11.718 5.812 18.136 1.00 75.38 82 ARG A N 1
ATOM 662 C CA . ARG A 1 82 ? -12.634 5.315 19.171 1.00 75.38 82 ARG A CA 1
ATOM 663 C C . ARG A 1 82 ? -12.712 6.255 20.374 1.00 75.38 82 ARG A C 1
ATOM 665 O O . ARG A 1 82 ? -11.729 6.990 20.638 1.00 75.38 82 ARG A O 1
#

Foldseek 3Di:
DPDPVPVCPPDDPCQPVCVQVVQVVVQKHWPDKFADAFFPDPPVCCVVVVVCRVVVSVVPHDGHDPCRSPGGPDIDTDIDGD

Secondary structure (DSSP, 8-state):
---GGG---SS----TTTHHHHHHHTTEEEEEEEEEEE-SS-GGGGTTSHHHHHHHHHHH--TT-TTHHHHEEEEEEEEEE-

Radius of gyration: 14.92 Å; chains: 1; bounding box: 31×29×39 Å

pLDDT: mean 86.94, std 18.24, range [37.62, 97.81]

Sequence (82 aa):
MADLSSMDGSGSFNNPLTVAWTFEDAGFEVEGRHFHHYHAMLPEFASTFTESFRRESLRLEDPDDWRGYLLVSAFIVETIRR